Protein AF-X1NWE7-F1 (afdb_monomer)

Secondary structure (DSSP, 8-state):
-PPP-HHHHHHHHHHT-HHHHTS-HHHHHHHHHHHHHHHHTTSTT--EETTTEEPPHHHHHHHTT---GGG-

Organism: NCBI:txid412755

Solvent-accessible surface area (backbone atoms only — not comparable to full-atom values): 4455 Å² total; per-residue (Å²): 134,85,77,87,56,67,68,57,53,53,51,55,56,47,77,67,32,74,78,49,74,76,44,54,75,66,54,50,53,50,50,52,41,52,54,52,48,12,59,73,35,74,46,94,62,36,58,36,48,90,92,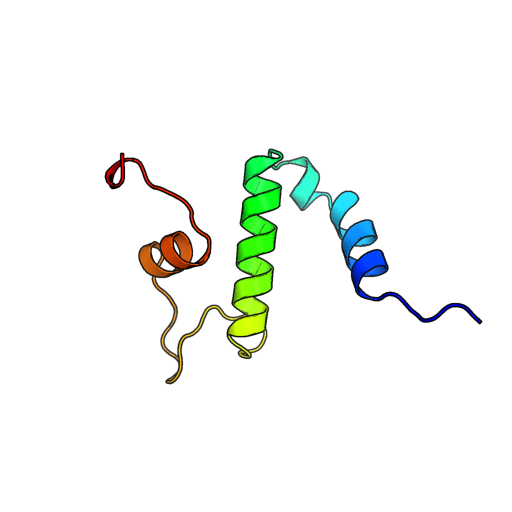74,42,69,61,50,71,68,55,48,31,56,76,57,70,53,82,52,86,88,75,110

Radius of gyration: 14.88 Å; Cα contacts (8 Å, |Δi|>4): 41; chains: 1; bounding box: 40×38×29 Å

Sequence (72 aa):
MAQPKPWLKMWREWIHDPKMLGLSLAEQGAWWRVVTLAQECDADGQLIKGSRVPLTLDEIATCVHISTAKDR

Foldseek 3Di:
DDDDDVVVVVVVCQVPPPVCVPDDPVVVLLVVQLQVCLVVCVPVSFCADDPRHGDDPVRSCVSSVPDDPVND

Mean predicted aligned error: 7.44 Å

pLDDT: mean 80.98, std 8.23, range [51.47, 90.12]

Structure (mmCIF, N/CA/C/O backbone):
data_AF-X1NWE7-F1
#
_entry.id   AF-X1NWE7-F1
#
loop_
_atom_site.group_PDB
_atom_site.id
_atom_site.type_symbol
_atom_site.label_atom_id
_atom_site.label_alt_id
_atom_site.label_comp_id
_atom_site.label_asym_id
_atom_site.label_entity_id
_atom_site.label_seq_id
_atom_site.pdbx_PDB_ins_code
_atom_site.Cartn_x
_atom_site.Cartn_y
_atom_site.Cartn_z
_atom_site.occupancy
_atom_site.B_iso_or_equiv
_atom_site.auth_seq_id
_atom_site.auth_comp_id
_atom_site.auth_asym_id
_atom_site.auth_atom_id
_atom_site.pdbx_PDB_model_num
ATOM 1 N N . MET A 1 1 ? 25.907 -17.057 13.325 1.00 56.81 1 MET A N 1
ATOM 2 C CA . MET A 1 1 ? 24.735 -17.327 12.460 1.00 56.81 1 MET A CA 1
ATOM 3 C C . MET A 1 1 ? 24.112 -15.991 12.086 1.00 56.81 1 MET A C 1
ATOM 5 O O . MET A 1 1 ? 23.949 -15.167 12.976 1.00 56.81 1 MET A O 1
ATOM 9 N N . ALA A 1 2 ? 23.847 -15.727 10.804 1.00 73.38 2 ALA A N 1
ATOM 10 C CA . ALA A 1 2 ? 23.194 -14.483 10.389 1.00 73.38 2 ALA A CA 1
ATOM 11 C C . ALA A 1 2 ? 21.723 -14.489 10.840 1.00 73.38 2 ALA A C 1
ATOM 13 O O . ALA A 1 2 ? 21.044 -15.501 10.676 1.00 73.38 2 ALA A O 1
ATOM 14 N N . GLN A 1 3 ? 21.238 -13.383 11.413 1.00 77.06 3 GLN A N 1
ATOM 15 C CA . GLN A 1 3 ? 19.822 -13.247 11.758 1.00 77.06 3 GLN A CA 1
ATOM 16 C C . GLN A 1 3 ? 18.959 -13.310 10.487 1.00 77.06 3 GLN A C 1
ATOM 18 O O . GLN A 1 3 ? 19.337 -12.713 9.470 1.00 77.06 3 GLN A O 1
ATOM 23 N N . PRO A 1 4 ? 17.799 -13.990 10.526 1.00 73.94 4 PRO A N 1
ATOM 24 C CA . PRO A 1 4 ? 16.845 -13.930 9.433 1.00 73.94 4 PRO A CA 1
ATOM 25 C C . PRO A 1 4 ? 16.423 -12.472 9.221 1.00 73.94 4 PRO A C 1
ATOM 27 O O . PRO A 1 4 ? 16.134 -11.752 10.174 1.00 73.94 4 PRO A O 1
ATOM 30 N N . LYS A 1 5 ? 16.404 -12.039 7.958 1.00 78.06 5 LYS A N 1
ATOM 31 C CA . LYS A 1 5 ? 15.943 -10.713 7.527 1.00 78.06 5 LYS A CA 1
ATOM 32 C C . LYS A 1 5 ? 14.652 -10.893 6.717 1.00 78.06 5 LYS A C 1
ATOM 34 O O . LYS A 1 5 ? 14.735 -10.967 5.490 1.00 78.06 5 LYS A O 1
ATOM 39 N N . PRO A 1 6 ? 13.472 -11.015 7.360 1.00 73.62 6 PRO A N 1
ATOM 40 C CA . PRO A 1 6 ? 12.205 -11.274 6.665 1.00 73.62 6 PRO A CA 1
ATOM 41 C C . PRO A 1 6 ? 11.894 -10.233 5.586 1.00 73.62 6 PRO A C 1
ATOM 43 O O . PRO A 1 6 ? 11.437 -10.582 4.502 1.00 73.62 6 PRO A O 1
ATOM 46 N N . TRP A 1 7 ? 12.252 -8.972 5.842 1.00 72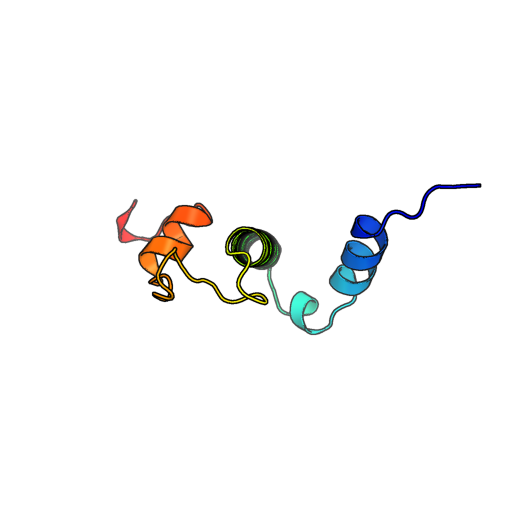.06 7 TRP A N 1
ATOM 47 C CA . TRP A 1 7 ? 12.119 -7.868 4.893 1.00 72.06 7 TRP A CA 1
ATOM 48 C C . TRP A 1 7 ? 12.899 -8.096 3.592 1.00 72.06 7 TRP A C 1
ATOM 50 O O . TRP A 1 7 ? 12.413 -7.748 2.523 1.00 72.06 7 TRP A O 1
ATOM 60 N N . LEU A 1 8 ? 14.079 -8.724 3.652 1.00 76.31 8 LEU A N 1
ATOM 61 C CA . LEU A 1 8 ? 14.910 -8.981 2.473 1.00 76.31 8 LEU A CA 1
ATOM 62 C C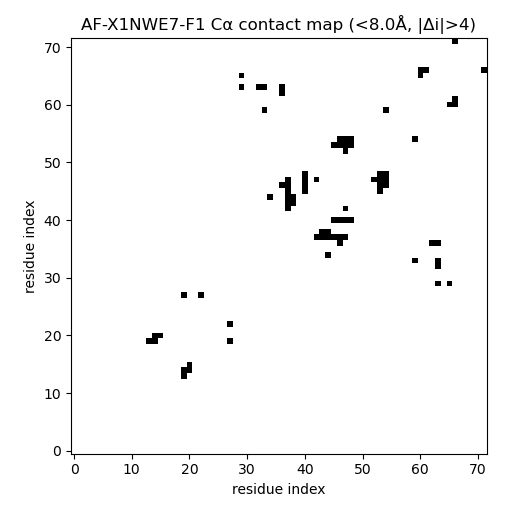 . LEU A 1 8 ? 14.336 -10.123 1.628 1.00 76.31 8 LEU A C 1
ATOM 64 O O . LEU A 1 8 ? 14.411 -10.081 0.402 1.00 76.31 8 LEU A O 1
ATOM 68 N N . LYS A 1 9 ? 13.742 -11.131 2.282 1.00 74.31 9 LYS A N 1
ATOM 69 C CA . LYS A 1 9 ? 13.012 -12.209 1.604 1.00 74.31 9 LYS A CA 1
ATOM 70 C C . LYS A 1 9 ? 11.800 -11.643 0.862 1.00 74.31 9 LYS A C 1
ATOM 72 O O . LYS A 1 9 ? 11.681 -11.875 -0.336 1.00 74.31 9 LYS A O 1
ATOM 77 N N . MET A 1 10 ? 10.987 -10.841 1.550 1.00 75.38 10 MET A N 1
ATOM 78 C CA . MET A 1 10 ? 9.834 -10.158 0.961 1.00 75.38 10 MET A CA 1
ATOM 79 C C . MET A 1 10 ? 10.251 -9.271 -0.220 1.00 75.38 10 MET A C 1
ATOM 81 O O . MET A 1 10 ? 9.656 -9.350 -1.286 1.00 75.38 10 MET A O 1
ATOM 85 N N . TRP A 1 11 ? 11.323 -8.486 -0.074 1.00 77.50 11 TRP A N 1
ATOM 86 C CA . TRP A 1 11 ? 11.828 -7.619 -1.142 1.00 77.50 11 TRP A CA 1
ATOM 87 C C . TRP A 1 11 ? 12.288 -8.404 -2.379 1.00 77.50 11 TRP A C 1
ATOM 89 O O . TRP A 1 11 ? 11.997 -8.017 -3.509 1.00 77.50 11 TRP A O 1
ATOM 99 N N . ARG A 1 12 ? 12.962 -9.545 -2.182 1.00 78.25 12 ARG A N 1
ATOM 100 C CA . ARG A 1 12 ? 13.422 -10.410 -3.278 1.00 78.25 12 ARG A CA 1
ATOM 101 C C . ARG A 1 12 ? 12.268 -11.107 -3.998 1.00 78.25 12 ARG A C 1
ATOM 103 O O . ARG A 1 12 ? 12.290 -11.180 -5.221 1.00 78.25 12 ARG A O 1
ATOM 110 N N . GLU A 1 13 ? 11.288 -11.619 -3.258 1.00 79.00 13 GLU A N 1
ATOM 111 C CA . GLU A 1 13 ? 10.074 -12.210 -3.842 1.00 79.00 13 GLU A CA 1
ATOM 112 C C . GLU A 1 13 ? 9.302 -11.166 -4.659 1.00 79.00 13 GLU A C 1
ATOM 114 O O . GLU A 1 13 ? 8.814 -11.470 -5.741 1.00 79.00 13 GLU A O 1
ATOM 119 N N . TRP A 1 14 ? 9.288 -9.918 -4.192 1.00 79.31 14 TRP A N 1
ATOM 120 C CA . TRP A 1 14 ? 8.563 -8.819 -4.818 1.00 79.31 14 TRP A CA 1
ATOM 121 C C . TRP A 1 14 ? 9.215 -8.284 -6.102 1.00 79.31 14 TRP A C 1
ATOM 123 O O . TRP A 1 14 ? 8.514 -8.047 -7.080 1.00 79.31 14 TRP A O 1
ATOM 133 N N . ILE A 1 15 ? 10.549 -8.153 -6.154 1.00 79.38 15 ILE A N 1
ATOM 134 C CA . ILE A 1 15 ? 11.276 -7.747 -7.382 1.00 79.38 15 ILE A CA 1
ATOM 135 C C . ILE A 1 15 ? 11.006 -8.697 -8.549 1.00 79.38 15 ILE A C 1
ATOM 137 O O . ILE A 1 15 ? 11.031 -8.292 -9.711 1.00 79.38 15 ILE A O 1
ATOM 141 N N . HIS A 1 16 ? 10.780 -9.968 -8.236 1.00 81.81 16 HIS A N 1
ATOM 142 C CA . HIS A 1 16 ? 10.515 -11.000 -9.225 1.00 81.81 16 HIS A CA 1
ATOM 143 C C . HIS A 1 16 ? 9.022 -11.315 -9.374 1.00 81.81 16 HIS A C 1
ATOM 145 O O . HIS A 1 16 ? 8.688 -12.217 -10.142 1.00 81.81 16 HIS A O 1
ATOM 151 N N . ASP A 1 17 ? 8.129 -10.598 -8.682 1.00 84.19 17 ASP A N 1
ATOM 152 C CA . ASP A 1 17 ? 6.689 -10.796 -8.826 1.00 84.19 17 ASP A CA 1
ATOM 153 C C . ASP A 1 17 ? 6.248 -10.278 -10.209 1.00 84.19 17 ASP A C 1
ATOM 155 O O . ASP A 1 17 ? 6.413 -9.088 -10.506 1.00 84.19 17 ASP A O 1
ATOM 159 N N . PRO A 1 18 ? 5.661 -11.133 -11.070 1.00 85.06 18 PRO A N 1
ATOM 160 C CA . PRO A 1 18 ? 5.189 -10.730 -12.391 1.00 85.06 18 PRO A CA 1
ATOM 161 C C . PRO A 1 18 ? 4.226 -9.537 -12.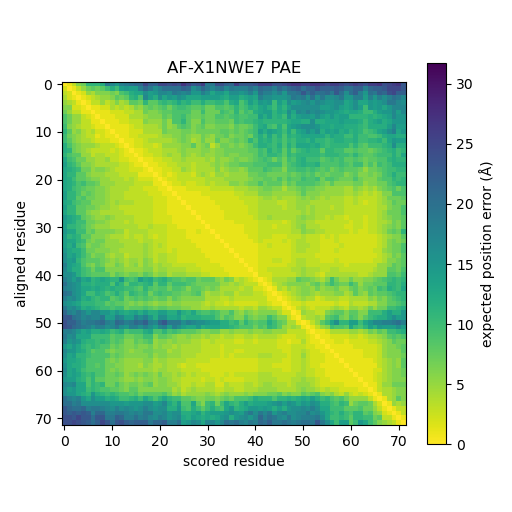375 1.00 85.06 18 PRO A C 1
ATOM 163 O O . PRO A 1 18 ? 4.186 -8.775 -13.338 1.00 85.06 18 PRO A O 1
ATOM 166 N N . LYS A 1 19 ? 3.473 -9.340 -11.284 1.00 80.06 19 LYS A N 1
ATOM 167 C CA . LYS A 1 19 ? 2.554 -8.204 -11.119 1.00 80.06 19 LYS A CA 1
ATOM 168 C C . LYS A 1 19 ? 3.295 -6.872 -11.034 1.00 80.06 19 LYS A C 1
ATOM 170 O O . LYS A 1 19 ? 2.754 -5.857 -11.454 1.00 80.06 19 LYS A O 1
ATOM 175 N N . MET A 1 20 ? 4.526 -6.878 -10.527 1.00 83.50 20 MET A N 1
ATOM 176 C CA . MET A 1 20 ? 5.350 -5.674 -10.383 1.00 83.50 20 MET A CA 1
ATOM 177 C C . MET A 1 20 ? 6.063 -5.306 -11.680 1.00 83.50 20 MET A C 1
ATOM 179 O O . MET A 1 20 ? 6.333 -4.131 -11.914 1.00 83.50 20 MET A O 1
ATOM 183 N N . LEU A 1 21 ? 6.303 -6.282 -12.562 1.00 85.00 21 LEU A N 1
ATOM 184 C CA . LEU A 1 21 ? 6.945 -6.057 -13.862 1.00 85.00 21 LEU A CA 1
ATOM 185 C C . LEU A 1 21 ? 6.107 -5.177 -14.802 1.00 85.00 21 LEU A C 1
ATOM 187 O O . LEU A 1 21 ? 6.659 -4.565 -15.712 1.00 85.00 21 LEU A O 1
ATOM 191 N N . GLY A 1 22 ? 4.790 -5.111 -14.587 1.00 86.31 22 GLY A N 1
ATOM 192 C CA . GLY A 1 22 ? 3.883 -4.246 -15.3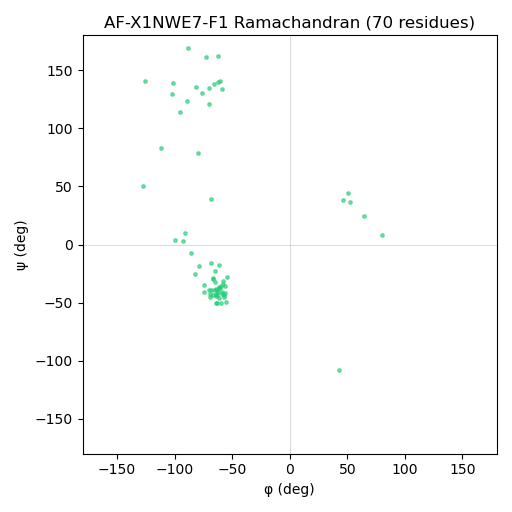44 1.00 86.31 22 GLY A CA 1
ATOM 193 C C . GLY A 1 22 ? 3.767 -2.817 -14.805 1.00 86.31 22 GLY A C 1
ATOM 194 O O . GLY A 1 22 ? 3.125 -1.993 -15.448 1.00 86.31 22 GLY A O 1
ATOM 195 N N . LEU A 1 23 ? 4.356 -2.524 -13.643 1.00 86.88 23 LEU A N 1
ATOM 196 C CA . LEU A 1 23 ? 4.243 -1.231 -12.972 1.00 86.88 23 LEU A CA 1
ATOM 197 C C . LEU A 1 23 ? 5.494 -0.383 -13.210 1.00 86.88 23 LEU A C 1
ATOM 199 O O . LEU A 1 23 ? 6.625 -0.866 -13.112 1.00 86.88 23 LEU A O 1
ATOM 203 N N . SER A 1 24 ? 5.302 0.912 -13.446 1.00 89.44 24 SER A N 1
ATOM 204 C CA . SER A 1 24 ? 6.377 1.902 -13.396 1.00 89.44 24 SER A CA 1
ATOM 205 C C . SER A 1 24 ? 6.991 1.986 -11.994 1.00 89.44 24 SER A C 1
ATOM 207 O O . SER A 1 24 ? 6.376 1.609 -10.997 1.00 89.44 24 SER A O 1
ATOM 209 N N . LEU A 1 25 ? 8.196 2.554 -11.884 1.00 84.69 25 LEU A N 1
ATOM 210 C CA . LEU A 1 25 ? 8.865 2.728 -10.589 1.00 84.69 25 LEU A CA 1
ATOM 211 C C . LEU A 1 25 ? 8.025 3.551 -9.590 1.00 84.69 25 LEU A C 1
ATOM 213 O O . LEU A 1 25 ? 8.056 3.296 -8.387 1.00 84.69 25 LEU A O 1
ATOM 217 N N . ALA A 1 26 ? 7.258 4.526 -10.085 1.00 86.00 26 ALA A N 1
ATOM 218 C CA . ALA A 1 26 ? 6.371 5.335 -9.254 1.00 86.00 26 ALA A CA 1
ATOM 219 C C . ALA A 1 26 ? 5.190 4.512 -8.712 1.00 86.00 26 ALA A C 1
ATOM 221 O O . ALA A 1 26 ? 4.899 4.572 -7.519 1.00 86.00 26 ALA A O 1
ATOM 222 N N . GLU A 1 27 ? 4.552 3.704 -9.562 1.00 87.06 27 GLU A N 1
ATOM 223 C CA . GLU A 1 27 ? 3.449 2.813 -9.172 1.00 87.06 27 GLU A CA 1
ATOM 224 C C . GLU A 1 27 ? 3.918 1.717 -8.214 1.00 87.06 27 GLU A C 1
ATOM 226 O O . GLU A 1 27 ? 3.249 1.418 -7.229 1.00 87.06 27 GLU A O 1
ATOM 231 N N . GLN A 1 28 ? 5.113 1.182 -8.448 1.00 87.31 28 GLN A N 1
ATOM 232 C CA . GLN A 1 28 ? 5.810 0.284 -7.536 1.00 87.31 28 GLN A CA 1
ATOM 233 C C . GLN A 1 28 ? 5.982 0.915 -6.146 1.00 87.31 28 GLN A C 1
ATOM 235 O O . GLN A 1 28 ? 5.621 0.311 -5.137 1.00 87.31 28 GLN A O 1
ATOM 240 N N . GLY A 1 29 ? 6.481 2.153 -6.077 1.00 85.81 29 GLY A N 1
ATOM 241 C CA . GLY A 1 29 ? 6.607 2.896 -4.820 1.00 85.81 29 GLY A CA 1
ATOM 242 C C . GLY A 1 29 ? 5.262 3.178 -4.141 1.00 85.81 29 GLY A C 1
ATOM 243 O O . GLY A 1 29 ? 5.152 3.058 -2.921 1.00 85.81 29 GLY A O 1
ATOM 244 N N . ALA A 1 30 ? 4.226 3.509 -4.915 1.00 87.19 30 ALA A N 1
ATOM 245 C CA . ALA A 1 30 ? 2.870 3.702 -4.405 1.00 87.19 30 ALA A CA 1
ATOM 246 C C . ALA A 1 30 ? 2.293 2.405 -3.817 1.00 87.19 30 ALA A C 1
ATOM 248 O O . ALA A 1 30 ? 1.727 2.427 -2.725 1.00 87.19 30 ALA A O 1
ATOM 249 N N . TRP A 1 31 ? 2.507 1.269 -4.486 1.00 86.75 31 TRP A N 1
ATOM 250 C CA . TRP A 1 31 ? 2.099 -0.044 -3.994 1.00 86.75 31 TRP A CA 1
ATOM 251 C C . TRP A 1 31 ? 2.707 -0.352 -2.623 1.00 86.75 31 TRP A C 1
ATOM 253 O O . TRP A 1 31 ? 1.997 -0.783 -1.717 1.00 86.75 31 TRP A O 1
ATOM 263 N N . TRP A 1 32 ? 3.998 -0.060 -2.429 1.00 85.44 32 TRP A N 1
ATOM 264 C CA . TRP A 1 32 ? 4.651 -0.230 -1.128 1.00 85.44 32 TRP A CA 1
ATOM 265 C C . TRP A 1 32 ? 3.983 0.585 -0.023 1.00 85.44 32 TRP A C 1
ATOM 267 O O . TRP A 1 32 ? 3.767 0.065 1.067 1.00 85.44 32 TRP A O 1
ATOM 277 N N . ARG A 1 33 ? 3.60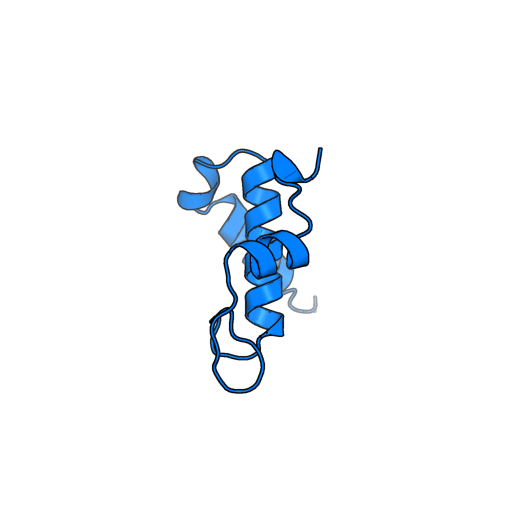4 1.835 -0.304 1.00 88.31 33 ARG A N 1
ATOM 278 C CA . ARG A 1 33 ? 2.901 2.677 0.675 1.00 88.31 33 ARG A CA 1
ATOM 279 C C . ARG A 1 33 ? 1.531 2.104 1.041 1.00 88.31 33 ARG A C 1
ATOM 281 O O . ARG A 1 33 ? 1.170 2.129 2.211 1.00 88.31 33 ARG A O 1
ATOM 288 N N . VAL A 1 34 ? 0.806 1.538 0.074 1.00 88.94 34 VAL A N 1
ATOM 289 C CA . VAL A 1 34 ? -0.484 0.867 0.318 1.00 88.94 34 VAL A CA 1
ATOM 290 C C . VAL A 1 34 ? -0.312 -0.399 1.162 1.00 88.94 34 VAL A C 1
ATOM 292 O O . VAL A 1 34 ? -1.086 -0.616 2.088 1.00 88.94 34 VAL A O 1
ATOM 295 N N . VAL A 1 35 ? 0.704 -1.223 0.884 1.00 85.81 35 VAL A N 1
ATOM 296 C CA . VAL A 1 35 ? 0.986 -2.435 1.677 1.00 85.81 35 VAL A CA 1
ATOM 297 C C . VAL A 1 35 ? 1.348 -2.081 3.118 1.00 85.81 35 VAL A C 1
ATOM 299 O O . VAL A 1 35 ? 0.842 -2.715 4.040 1.00 85.81 35 VAL A O 1
ATOM 302 N N . THR A 1 36 ? 2.181 -1.059 3.325 1.00 85.25 36 THR A N 1
ATOM 303 C CA . THR A 1 36 ? 2.502 -0.566 4.671 1.00 85.25 36 THR A CA 1
ATOM 304 C C . THR A 1 36 ? 1.250 -0.061 5.384 1.00 85.25 36 THR A C 1
ATOM 306 O O . THR A 1 36 ? 0.997 -0.466 6.513 1.00 85.25 36 THR A O 1
ATOM 309 N N . LEU A 1 37 ? 0.413 0.732 4.708 1.00 87.38 37 LEU A N 1
ATOM 310 C CA . LEU A 1 37 ? -0.853 1.213 5.269 1.00 87.38 37 LEU A CA 1
ATOM 311 C C . LEU A 1 37 ? -1.781 0.053 5.671 1.00 87.38 37 LEU A C 1
ATOM 313 O O . LEU A 1 37 ? -2.393 0.084 6.733 1.00 87.38 37 LEU A O 1
ATOM 317 N N . ALA A 1 38 ? -1.854 -1.005 4.860 1.00 87.06 38 ALA A N 1
ATOM 318 C CA . ALA A 1 38 ? -2.636 -2.198 5.176 1.00 87.06 38 ALA A CA 1
ATOM 319 C C . ALA A 1 38 ? -2.111 -2.953 6.410 1.00 87.06 38 ALA A C 1
ATOM 321 O O . ALA A 1 38 ? -2.905 -3.535 7.148 1.00 87.06 38 ALA A O 1
ATOM 322 N N . GLN A 1 39 ? -0.795 -2.936 6.649 1.00 83.50 39 GLN A 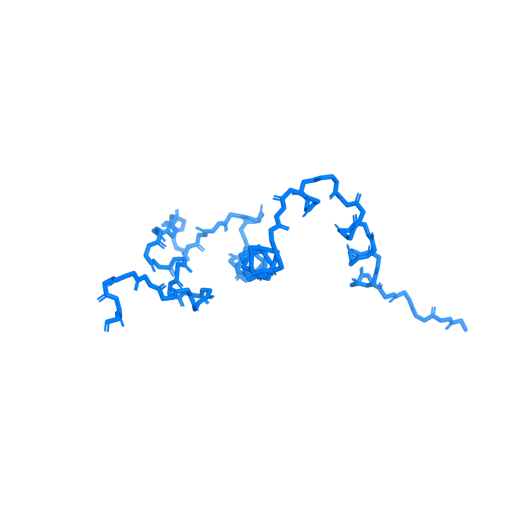N 1
ATOM 323 C CA . GLN A 1 39 ? -0.204 -3.466 7.882 1.00 83.50 39 GLN A CA 1
ATOM 324 C C . GLN A 1 39 ? -0.531 -2.581 9.091 1.00 83.50 39 GLN A C 1
ATOM 326 O O . GLN A 1 39 ? -0.835 -3.106 10.157 1.00 83.50 39 GLN A O 1
ATOM 331 N N . GLU A 1 40 ? -0.519 -1.256 8.930 1.00 84.06 40 GLU A N 1
ATOM 332 C CA . GLU A 1 40 ? -0.860 -0.301 9.996 1.00 84.06 40 GLU A CA 1
ATOM 333 C C . GLU A 1 40 ? -2.337 -0.366 10.412 1.00 84.06 40 GLU A C 1
ATOM 335 O O . GLU A 1 40 ? -2.663 -0.096 11.567 1.00 84.06 40 GLU A O 1
ATOM 340 N N . CYS A 1 41 ? -3.230 -0.754 9.498 1.00 84.31 41 CYS A N 1
ATOM 341 C CA . CYS A 1 41 ? -4.644 -0.970 9.799 1.00 84.31 41 CYS A CA 1
ATOM 342 C C . CYS A 1 41 ? -4.913 -2.189 10.706 1.00 84.31 41 CYS A C 1
ATOM 344 O O . CYS A 1 41 ? -6.018 -2.280 11.237 1.00 84.31 41 CYS A O 1
ATOM 346 N N . ASP A 1 42 ? -3.953 -3.113 10.868 1.00 77.19 42 ASP A N 1
ATOM 347 C CA . ASP A 1 42 ? -4.049 -4.330 11.704 1.00 77.19 42 ASP A CA 1
ATOM 348 C C . ASP A 1 42 ? -5.368 -5.117 11.524 1.00 77.19 42 ASP A C 1
ATOM 350 O O . ASP A 1 42 ? -5.977 -5.625 12.464 1.00 77.19 42 ASP A O 1
ATOM 354 N N . ALA A 1 43 ? -5.850 -5.176 10.279 1.00 83.44 43 ALA A N 1
ATOM 355 C CA . ALA A 1 43 ? -7.147 -5.745 9.915 1.00 83.44 43 ALA A CA 1
ATOM 356 C C . ALA A 1 43 ? -7.002 -6.799 8.807 1.00 83.44 43 ALA A C 1
ATOM 358 O O . ALA A 1 43 ? -7.661 -6.713 7.775 1.00 83.44 43 ALA A O 1
ATOM 359 N N . ASP A 1 44 ? -6.085 -7.757 8.976 1.00 80.19 44 ASP A N 1
ATOM 360 C CA . ASP A 1 44 ? -5.808 -8.827 7.998 1.00 80.19 44 ASP A CA 1
ATOM 361 C C . ASP A 1 44 ? -5.523 -8.303 6.572 1.00 80.19 44 ASP A C 1
ATOM 363 O O . ASP A 1 44 ? -5.924 -8.886 5.563 1.00 80.19 44 ASP A O 1
ATOM 367 N N . GLY A 1 45 ? -4.834 -7.160 6.478 1.00 78.12 45 GLY A N 1
ATOM 368 C CA . GLY A 1 45 ? -4.516 -6.500 5.209 1.00 78.12 45 GLY A CA 1
ATOM 369 C C . GLY A 1 45 ? -5.660 -5.672 4.610 1.00 78.12 45 GLY A C 1
ATOM 370 O O . GLY A 1 45 ? -5.540 -5.193 3.482 1.00 78.12 45 GLY A O 1
ATOM 371 N N . GLN A 1 46 ? -6.764 -5.482 5.336 1.00 83.19 46 GLN A N 1
ATOM 372 C CA . GLN A 1 46 ? -7.841 -4.585 4.931 1.00 83.19 46 GLN A CA 1
ATOM 373 C C . GLN A 1 46 ? -7.502 -3.130 5.280 1.00 83.19 46 GLN A C 1
ATOM 375 O O . GLN A 1 46 ? -7.066 -2.819 6.386 1.00 83.19 46 GLN A O 1
ATOM 380 N N . LEU A 1 47 ? -7.758 -2.219 4.339 1.00 87.62 47 LEU A N 1
ATOM 381 C CA . LEU A 1 47 ? -7.595 -0.773 4.519 1.00 87.62 47 LEU A CA 1
ATOM 382 C C . LEU A 1 47 ? -8.794 -0.207 5.283 1.00 87.62 47 LEU A C 1
ATOM 384 O O . LEU A 1 47 ? -9.736 0.327 4.698 1.00 87.62 47 LEU A O 1
ATOM 388 N N . ILE A 1 48 ? -8.788 -0.402 6.596 1.00 88.19 48 ILE A N 1
ATOM 389 C CA . ILE A 1 48 ? -9.913 -0.113 7.481 1.00 88.19 48 ILE A CA 1
ATOM 390 C C . ILE A 1 48 ? -9.465 0.807 8.610 1.00 88.19 48 ILE A C 1
ATOM 392 O O . ILE A 1 48 ? -8.387 0.658 9.179 1.00 88.19 48 ILE A O 1
ATOM 396 N N . LYS A 1 49 ? -10.334 1.749 8.969 1.00 77.81 49 LYS A N 1
ATOM 397 C CA . LYS A 1 49 ? -10.149 2.647 10.104 1.00 77.81 49 LYS A CA 1
ATOM 398 C C . LYS A 1 49 ? -10.994 2.185 11.285 1.00 77.81 49 LYS A C 1
ATOM 400 O O . LYS A 1 49 ? -12.205 2.008 11.143 1.00 77.81 49 LYS A O 1
ATOM 405 N N . GLY A 1 50 ? -10.376 2.071 12.462 1.00 74.06 50 GLY A N 1
ATOM 406 C CA . GLY A 1 50 ? -11.061 1.913 13.750 1.00 74.06 50 GLY A CA 1
ATOM 407 C C . GLY A 1 50 ? -12.240 0.930 13.722 1.00 74.06 50 GLY A C 1
ATOM 408 O O . GLY A 1 50 ? -12.054 -0.277 13.616 1.00 74.06 50 GLY A O 1
ATOM 409 N N . SER A 1 51 ? -13.467 1.458 13.807 1.00 66.06 51 SER A N 1
ATOM 410 C CA . SER A 1 51 ? -14.751 0.741 13.895 1.00 66.06 51 SER A CA 1
ATOM 411 C C . SER A 1 51 ? -15.175 -0.037 12.633 1.00 66.06 51 SER A C 1
ATOM 413 O O . SER A 1 51 ? -16.358 -0.053 12.295 1.00 66.06 51 SER A O 1
ATOM 415 N N . ARG A 1 52 ? -14.242 -0.690 11.932 1.00 76.75 52 ARG A N 1
ATOM 416 C CA . ARG A 1 52 ? -14.491 -1.482 10.713 1.00 76.75 52 ARG A CA 1
ATOM 417 C C . ARG A 1 52 ? -15.003 -0.692 9.503 1.00 76.75 52 ARG A C 1
ATOM 419 O O . ARG A 1 52 ? -15.627 -1.269 8.616 1.00 76.75 52 ARG A O 1
ATOM 426 N N . VAL A 1 53 ? -14.731 0.611 9.438 1.00 85.50 53 VAL A N 1
ATOM 427 C CA . VAL A 1 53 ? -15.106 1.427 8.274 1.00 85.50 53 VAL A CA 1
ATOM 428 C C . VAL A 1 53 ? -13.969 1.386 7.244 1.00 85.50 53 VAL A C 1
ATOM 430 O O . VAL A 1 53 ? -12.842 1.731 7.604 1.00 85.50 53 VAL A O 1
ATOM 433 N N . PRO A 1 54 ? -14.217 0.964 5.989 1.00 89.31 54 PRO A N 1
ATOM 434 C CA . PRO A 1 54 ? -13.209 1.015 4.931 1.00 89.31 54 PRO A CA 1
ATOM 435 C C . PRO A 1 54 ? -12.734 2.445 4.666 1.00 89.31 54 PRO A C 1
ATOM 437 O O . PRO A 1 54 ? -13.547 3.370 4.657 1.00 89.31 54 PRO A O 1
ATOM 440 N N . LEU A 1 55 ? -11.435 2.616 4.419 1.00 89.38 55 LEU A N 1
ATOM 441 C CA . LEU A 1 55 ? -10.884 3.890 3.966 1.00 89.38 55 LEU A CA 1
ATOM 442 C C . LEU A 1 55 ? -11.422 4.231 2.572 1.00 89.38 55 LEU A C 1
ATOM 444 O O . LEU A 1 55 ? -11.497 3.381 1.681 1.00 89.38 55 LEU A O 1
ATOM 448 N N . THR A 1 56 ? -11.773 5.495 2.378 1.00 90.12 56 THR A N 1
ATOM 449 C CA . THR A 1 56 ? -12.116 6.037 1.061 1.00 90.12 56 THR A CA 1
ATOM 450 C C . THR A 1 56 ? -10.866 6.195 0.189 1.00 90.12 56 THR A C 1
ATOM 452 O O . THR A 1 56 ? -9.741 6.236 0.688 1.00 90.12 56 THR A O 1
ATOM 455 N N . LEU A 1 57 ? -11.042 6.316 -1.132 1.00 87.88 57 LEU A N 1
ATOM 456 C CA . LEU A 1 57 ? -9.913 6.528 -2.049 1.00 87.88 57 LEU A CA 1
ATOM 457 C C . LEU A 1 57 ? -9.145 7.823 -1.746 1.00 87.88 57 LEU A C 1
ATOM 459 O O . LEU A 1 57 ? -7.920 7.820 -1.823 1.00 87.88 57 LEU A O 1
ATOM 463 N N . ASP A 1 58 ? -9.842 8.892 -1.357 1.00 87.75 58 ASP A N 1
ATOM 464 C CA . ASP A 1 58 ? -9.219 10.172 -1.002 1.00 87.75 58 ASP A CA 1
ATOM 465 C C . ASP A 1 58 ? -8.407 10.063 0.300 1.00 87.75 58 ASP A C 1
ATOM 467 O O . ASP A 1 58 ? -7.301 10.601 0.398 1.00 87.75 58 ASP A O 1
ATOM 471 N N . GLU A 1 59 ? -8.905 9.312 1.289 1.00 87.81 59 GLU A N 1
ATOM 472 C CA . GLU A 1 59 ? -8.149 9.012 2.510 1.00 87.81 59 GLU A CA 1
ATOM 473 C C . GLU A 1 59 ? -6.907 8.175 2.204 1.00 87.81 59 GLU A C 1
ATOM 475 O O . GLU A 1 59 ? -5.825 8.504 2.686 1.00 87.81 59 GLU A O 1
ATOM 480 N N . ILE A 1 60 ? -7.029 7.140 1.364 1.00 89.38 60 ILE A N 1
ATOM 481 C CA . ILE A 1 60 ? -5.883 6.323 0.948 1.00 89.38 60 ILE A CA 1
ATOM 482 C C . ILE A 1 60 ? -4.855 7.205 0.243 1.00 89.38 60 ILE A C 1
ATOM 484 O O . ILE A 1 60 ? -3.693 7.184 0.639 1.00 89.38 60 ILE A O 1
ATOM 488 N N . ALA A 1 61 ? -5.272 8.007 -0.743 1.00 88.75 61 ALA A N 1
ATOM 489 C CA . ALA A 1 61 ? -4.399 8.915 -1.488 1.00 88.75 61 ALA A CA 1
ATOM 490 C C . ALA A 1 61 ? -3.663 9.892 -0.559 1.00 88.75 61 ALA A C 1
ATOM 492 O O . ALA A 1 61 ? -2.454 10.089 -0.700 1.00 88.75 61 ALA A O 1
ATOM 493 N N . THR A 1 62 ? -4.368 10.424 0.442 1.00 86.88 62 THR A N 1
ATOM 494 C CA . THR A 1 62 ? -3.794 11.292 1.476 1.00 86.88 62 THR A CA 1
ATOM 495 C C . THR A 1 62 ? -2.755 10.549 2.321 1.00 86.88 62 THR A C 1
ATOM 497 O O . THR A 1 62 ? -1.632 11.031 2.468 1.00 86.88 62 THR A O 1
ATOM 500 N N . CYS A 1 63 ? -3.088 9.359 2.835 1.00 86.06 63 CYS A N 1
ATOM 501 C CA . CYS A 1 63 ? -2.192 8.536 3.656 1.00 86.06 63 CYS A CA 1
ATOM 502 C C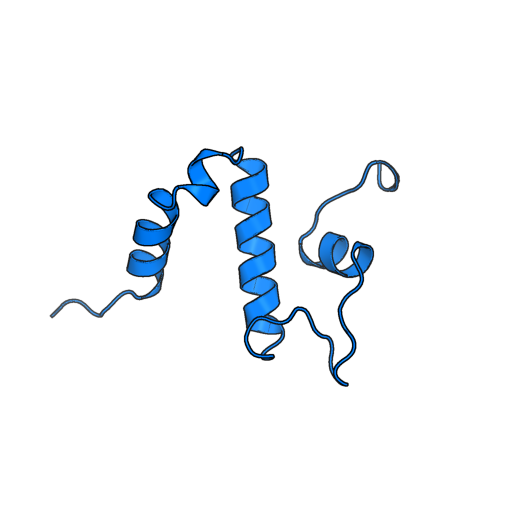 . CYS A 1 63 ? -0.925 8.117 2.904 1.00 86.06 63 CYS A C 1
ATOM 504 O O . CYS A 1 63 ? 0.160 8.095 3.477 1.00 86.06 63 CYS A O 1
ATOM 506 N N . VAL A 1 64 ? -1.039 7.813 1.609 1.00 87.69 64 VAL A N 1
ATOM 507 C CA . VAL A 1 64 ? 0.107 7.418 0.779 1.00 87.69 64 VAL A CA 1
ATOM 508 C C . VAL A 1 64 ? 0.782 8.604 0.083 1.00 87.69 64 VAL A C 1
ATOM 510 O O . VAL A 1 64 ? 1.667 8.396 -0.750 1.00 87.69 64 VAL A O 1
ATOM 513 N N . HIS A 1 65 ? 0.415 9.841 0.435 1.00 84.50 65 HIS A N 1
ATOM 514 C CA . HIS A 1 65 ? 0.959 11.090 -0.108 1.00 84.50 65 HIS A CA 1
ATOM 515 C C . HIS A 1 65 ? 0.976 11.143 -1.647 1.00 84.50 65 HIS A C 1
ATOM 517 O O . HIS A 1 65 ? 1.984 11.519 -2.253 1.00 84.50 65 HIS A O 1
ATOM 523 N N . ILE A 1 66 ? -0.118 10.721 -2.284 1.00 83.31 66 ILE A N 1
ATOM 524 C CA . ILE A 1 66 ? -0.334 10.886 -3.723 1.00 83.31 66 ILE A CA 1
ATOM 525 C C . ILE A 1 66 ? -1.154 12.156 -3.928 1.00 83.31 66 ILE A C 1
ATOM 527 O O . ILE A 1 66 ? -2.316 12.223 -3.538 1.00 83.31 66 ILE A O 1
ATOM 531 N N . SER A 1 67 ? -0.543 13.160 -4.553 1.00 76.31 67 SER A N 1
ATOM 532 C CA . SER A 1 67 ? -1.240 14.377 -4.971 1.00 76.31 67 SER A CA 1
ATOM 533 C C . SER A 1 67 ? -2.077 14.095 -6.215 1.00 76.31 67 SER A C 1
ATOM 535 O O . SER A 1 67 ? -1.581 13.540 -7.199 1.00 76.31 67 SER A O 1
ATOM 537 N N . THR A 1 68 ? -3.341 14.495 -6.190 1.00 68.81 68 THR A N 1
ATOM 538 C CA . THR A 1 68 ? -4.230 14.433 -7.349 1.00 68.81 68 THR A CA 1
ATOM 539 C C . THR A 1 68 ? -4.124 15.711 -8.182 1.00 68.81 68 THR A C 1
ATOM 541 O O . THR A 1 68 ? -3.561 16.717 -7.752 1.00 68.81 68 THR A O 1
ATOM 544 N N . ALA A 1 69 ? -4.70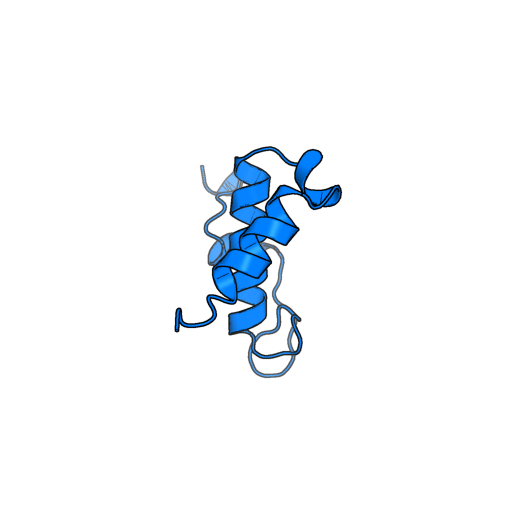6 15.712 -9.384 1.00 64.19 69 ALA A N 1
ATOM 545 C CA . ALA A 1 69 ? -4.795 16.920 -10.210 1.00 64.19 69 ALA A CA 1
ATOM 546 C C . ALA A 1 69 ? -5.597 18.060 -9.549 1.00 64.19 69 ALA A C 1
ATOM 548 O O . ALA A 1 69 ? -5.474 19.198 -9.980 1.00 64.19 69 ALA A O 1
ATOM 549 N N . LYS A 1 70 ? -6.413 17.765 -8.526 1.00 62.34 70 LYS A N 1
ATOM 550 C CA . LYS A 1 70 ? -7.126 18.781 -7.739 1.00 62.34 70 LYS A CA 1
ATOM 551 C C . LYS A 1 70 ? -6.237 19.466 -6.694 1.00 62.34 70 LYS A C 1
ATOM 553 O O . LYS A 1 70 ? -6.599 20.541 -6.236 1.00 62.34 70 LYS A O 1
ATOM 558 N N . ASP A 1 71 ? -5.104 18.863 -6.335 1.00 58.94 71 ASP A N 1
ATOM 559 C CA . ASP A 1 71 ? -4.173 19.373 -5.317 1.00 58.94 71 ASP A CA 1
ATOM 560 C C . ASP A 1 71 ? -3.052 20.248 -5.915 1.00 58.94 71 ASP A C 1
ATOM 562 O O . ASP A 1 71 ? -2.138 20.658 -5.197 1.00 58.94 71 ASP A O 1
ATOM 566 N N . ARG A 1 72 ? -3.087 20.483 -7.234 1.00 51.47 72 ARG A N 1
ATOM 567 C CA . ARG A 1 72 ? -2.063 21.181 -8.021 1.00 51.47 72 ARG A CA 1
ATOM 568 C C . ARG A 1 72 ? -2.570 22.528 -8.517 1.00 51.47 72 ARG A C 1
ATOM 570 O O . ARG A 1 72 ? -1.749 23.468 -8.528 1.00 51.47 72 ARG A O 1
#